Protein AF-A0A924QZS2-F1 (afdb_monomer_lite)

pLDDT: mean 79.17, std 19.02, range [40.12, 98.12]

Structure (mmCIF, N/CA/C/O backbone):
data_AF-A0A924QZS2-F1
#
_entry.id   AF-A0A924QZS2-F1
#
loop_
_atom_site.group_PDB
_atom_site.id
_atom_site.type_symbol
_atom_site.label_atom_id
_atom_site.label_alt_id
_atom_site.label_comp_id
_atom_site.label_asym_id
_atom_site.label_entity_id
_atom_site.label_seq_id
_atom_site.pdbx_PDB_ins_code
_atom_site.Cartn_x
_atom_site.Cartn_y
_atom_site.Cartn_z
_atom_site.occupancy
_atom_site.B_iso_or_equiv
_atom_site.auth_seq_id
_atom_site.auth_comp_id
_atom_site.auth_asym_id
_atom_site.auth_atom_id
_atom_site.pdbx_PDB_model_num
ATOM 1 N N . MET A 1 1 ? 23.217 -10.059 -57.230 1.00 57.81 1 MET A N 1
ATOM 2 C CA . MET A 1 1 ? 23.017 -8.625 -56.926 1.00 57.81 1 MET A CA 1
ATOM 3 C C . MET A 1 1 ? 23.509 -8.404 -55.504 1.00 57.81 1 MET A C 1
ATOM 5 O O . MET A 1 1 ? 22.883 -8.920 -54.591 1.00 57.81 1 MET A O 1
ATOM 9 N N . ASN A 1 2 ? 24.665 -7.762 -55.314 1.00 57.91 2 ASN A N 1
ATOM 10 C CA . ASN A 1 2 ? 25.210 -7.516 -53.975 1.00 57.91 2 ASN A CA 1
ATOM 11 C C . ASN A 1 2 ? 24.559 -6.255 -53.402 1.00 57.91 2 ASN A C 1
ATOM 13 O O . ASN A 1 2 ? 24.741 -5.171 -53.955 1.00 57.91 2 ASN A O 1
ATOM 17 N N . ALA A 1 3 ? 23.778 -6.403 -52.331 1.00 67.94 3 ALA A N 1
ATOM 18 C CA . ALA A 1 3 ? 23.232 -5.270 -51.598 1.00 67.94 3 ALA A CA 1
ATOM 19 C C . ALA A 1 3 ? 24.389 -4.468 -50.989 1.00 67.94 3 ALA A C 1
ATOM 21 O O . ALA A 1 3 ? 25.272 -5.028 -50.336 1.00 67.94 3 ALA A O 1
ATOM 22 N N . LYS A 1 4 ? 24.409 -3.160 -51.249 1.00 75.69 4 LYS A N 1
ATOM 23 C CA . LYS A 1 4 ? 25.398 -2.250 -50.672 1.00 75.69 4 LYS A CA 1
ATOM 24 C C . LYS A 1 4 ? 25.166 -2.211 -49.151 1.00 75.69 4 LYS A C 1
ATOM 26 O O . LYS A 1 4 ? 24.017 -2.018 -48.752 1.00 75.69 4 LYS A O 1
ATOM 31 N N . PRO A 1 5 ? 26.191 -2.437 -48.311 1.00 73.31 5 PRO A N 1
ATOM 32 C CA . PRO A 1 5 ? 26.014 -2.412 -46.864 1.00 73.31 5 PRO A CA 1
ATOM 33 C C . PRO A 1 5 ? 25.575 -1.012 -46.425 1.00 73.31 5 PRO A C 1
ATOM 35 O O . PRO A 1 5 ? 26.114 -0.018 -46.915 1.00 73.31 5 PRO A O 1
ATOM 38 N N . ALA A 1 6 ? 24.580 -0.955 -45.535 1.00 83.19 6 ALA A N 1
ATOM 39 C CA . ALA A 1 6 ? 24.092 0.291 -44.957 1.00 83.19 6 ALA A CA 1
ATOM 40 C C . ALA A 1 6 ? 25.253 1.046 -44.306 1.00 83.19 6 ALA A C 1
ATOM 42 O O . ALA A 1 6 ? 26.078 0.451 -43.604 1.00 83.19 6 ALA A O 1
ATOM 43 N N . THR A 1 7 ? 25.344 2.344 -44.581 1.00 92.94 7 THR A N 1
ATOM 44 C CA . THR A 1 7 ? 26.398 3.172 -44.000 1.00 92.94 7 THR A CA 1
ATOM 45 C C . THR A 1 7 ? 26.054 3.518 -42.553 1.00 92.94 7 THR A C 1
ATOM 47 O O . THR A 1 7 ? 24.899 3.443 -42.131 1.00 92.94 7 THR A O 1
ATOM 50 N N . LEU A 1 8 ? 27.063 3.899 -41.769 1.00 91.81 8 LEU A N 1
ATOM 51 C CA . LEU A 1 8 ? 26.854 4.350 -40.392 1.00 91.81 8 LEU A CA 1
ATOM 52 C C . LEU A 1 8 ? 25.892 5.551 -40.334 1.00 91.81 8 LEU A C 1
ATOM 54 O O . LEU A 1 8 ? 25.063 5.627 -39.431 1.00 91.81 8 LEU A O 1
ATOM 58 N N . ASP A 1 9 ? 25.959 6.442 -41.325 1.00 93.38 9 ASP A N 1
ATOM 59 C CA . ASP A 1 9 ? 25.083 7.610 -41.427 1.00 93.38 9 ASP A CA 1
ATOM 60 C C . ASP A 1 9 ? 23.619 7.216 -41.667 1.00 93.38 9 ASP A C 1
ATOM 62 O O . ASP A 1 9 ? 22.717 7.814 -41.077 1.00 93.38 9 ASP A O 1
ATOM 66 N N . ASP A 1 10 ? 23.367 6.165 -42.455 1.00 93.38 10 ASP A N 1
ATOM 67 C CA . ASP A 1 10 ? 22.014 5.633 -42.666 1.00 93.38 10 ASP A CA 1
ATOM 68 C C . ASP A 1 10 ? 21.424 5.087 -41.357 1.00 93.38 10 ASP A C 1
ATOM 70 O O . ASP A 1 10 ? 20.262 5.345 -41.037 1.00 93.38 10 ASP A O 1
ATOM 74 N N . ALA A 1 11 ? 22.238 4.385 -40.560 1.00 93.50 11 ALA A N 1
ATOM 75 C CA . ALA A 1 11 ? 21.825 3.868 -39.257 1.00 93.50 11 ALA A CA 1
ATOM 76 C C . ALA A 1 11 ? 21.550 4.996 -38.247 1.00 93.50 11 ALA A C 1
ATOM 78 O O . ALA A 1 11 ? 20.564 4.943 -37.511 1.00 93.50 11 ALA A O 1
ATOM 79 N N . ILE A 1 12 ? 22.380 6.044 -38.235 1.00 94.12 12 ILE A N 1
ATOM 80 C CA . ILE A 1 12 ? 22.182 7.220 -37.375 1.00 94.12 12 ILE A CA 1
ATOM 81 C C . ILE A 1 12 ? 20.891 7.954 -37.750 1.00 94.12 12 ILE A C 1
ATOM 83 O O . ILE A 1 12 ? 20.122 8.340 -36.868 1.00 94.12 12 ILE A O 1
ATOM 87 N N . ASN A 1 13 ? 20.627 8.132 -39.045 1.00 94.81 13 ASN A N 1
ATOM 88 C CA . ASN A 1 13 ? 19.412 8.794 -39.512 1.00 94.81 13 ASN A CA 1
ATOM 89 C C . ASN A 1 13 ? 18.154 7.968 -39.208 1.00 94.81 13 ASN A C 1
ATOM 91 O O . ASN A 1 13 ? 17.144 8.541 -38.799 1.00 94.81 13 ASN A O 1
ATOM 95 N N . ALA A 1 14 ? 18.222 6.639 -39.327 1.00 93.94 14 ALA A N 1
ATOM 96 C CA . ALA A 1 14 ? 17.124 5.752 -38.945 1.00 93.94 14 ALA A CA 1
ATOM 97 C C . ALA A 1 14 ? 16.804 5.846 -37.443 1.00 93.94 14 ALA A C 1
ATOM 99 O O . ALA A 1 14 ? 15.642 6.004 -37.074 1.00 93.94 14 ALA A O 1
ATOM 100 N N . LEU A 1 15 ? 17.829 5.838 -36.582 1.00 96.19 15 LEU A N 1
ATOM 101 C CA . LEU A 1 15 ? 17.648 5.981 -35.133 1.00 96.19 15 LEU A CA 1
ATOM 102 C C . LEU A 1 15 ? 17.052 7.340 -34.749 1.00 96.19 15 LEU A C 1
ATOM 104 O O . LEU A 1 15 ? 16.205 7.408 -33.863 1.00 96.19 15 LEU A O 1
ATOM 108 N N . ARG A 1 16 ? 17.457 8.426 -35.418 1.00 96.69 16 ARG A N 1
ATOM 109 C CA . ARG A 1 16 ? 16.864 9.757 -35.197 1.00 96.69 16 ARG A CA 1
ATOM 110 C C . ARG A 1 16 ? 15.379 9.780 -35.547 1.00 96.69 16 ARG A C 1
ATOM 112 O O . ARG A 1 16 ? 14.582 10.242 -34.741 1.00 96.69 16 ARG A O 1
ATOM 119 N N . ALA A 1 17 ? 15.007 9.215 -36.694 1.00 95.00 17 ALA A N 1
ATOM 120 C CA . ALA A 1 17 ? 13.606 9.125 -37.099 1.00 95.00 17 ALA A CA 1
ATOM 121 C C . ALA A 1 17 ? 12.765 8.283 -36.119 1.00 95.00 17 ALA A C 1
ATOM 123 O O . ALA A 1 17 ? 11.607 8.607 -35.852 1.00 95.00 17 ALA A O 1
ATOM 124 N N . GLU A 1 18 ? 13.342 7.218 -35.557 1.00 96.56 18 GLU A N 1
ATOM 125 C CA . GLU A 1 18 ? 12.679 6.398 -34.541 1.00 96.56 18 GLU A CA 1
ATOM 126 C C . GLU A 1 18 ? 12.478 7.165 -33.225 1.00 96.56 18 GLU A C 1
ATOM 128 O O . GLU A 1 18 ? 11.389 7.119 -32.650 1.00 96.56 18 GLU A O 1
ATOM 133 N N . ILE A 1 19 ? 13.480 7.933 -32.783 1.00 96.50 19 ILE A N 1
ATOM 134 C CA . ILE A 1 19 ? 13.369 8.810 -31.607 1.00 96.50 19 ILE A CA 1
ATOM 135 C C . ILE A 1 19 ? 12.253 9.840 -31.808 1.00 96.50 19 ILE A C 1
ATOM 137 O O . ILE A 1 19 ? 11.372 9.942 -30.953 1.00 96.50 19 ILE A O 1
ATOM 141 N N . ASP A 1 20 ? 12.227 10.531 -32.949 1.00 96.94 20 ASP A N 1
ATOM 142 C CA . ASP A 1 20 ? 11.196 11.531 -33.253 1.00 96.94 20 ASP A CA 1
ATOM 143 C C . ASP A 1 20 ? 9.787 10.906 -33.238 1.00 96.94 20 ASP A C 1
ATOM 145 O O . ASP A 1 20 ? 8.837 11.465 -32.679 1.00 96.94 20 ASP A O 1
ATOM 149 N N . SER A 1 21 ? 9.640 9.698 -33.794 1.00 95.81 21 SER A N 1
ATOM 150 C CA . SER A 1 21 ? 8.376 8.952 -33.768 1.00 95.81 21 SER A CA 1
ATOM 151 C C . SER A 1 21 ? 7.931 8.608 -32.339 1.00 95.81 21 SER A C 1
ATOM 153 O O . SER A 1 21 ? 6.756 8.772 -31.986 1.00 95.81 21 SER A O 1
ATOM 155 N N . LEU A 1 22 ? 8.866 8.179 -31.487 1.00 95.25 22 LEU A N 1
ATOM 156 C CA . LEU A 1 22 ? 8.597 7.861 -30.085 1.00 95.25 22 LEU A CA 1
ATOM 157 C C . LEU A 1 22 ? 8.216 9.103 -29.272 1.00 95.25 22 LEU A C 1
ATOM 159 O O . LEU A 1 22 ? 7.321 9.021 -28.425 1.00 95.25 22 LEU A O 1
ATOM 163 N N . GLU A 1 2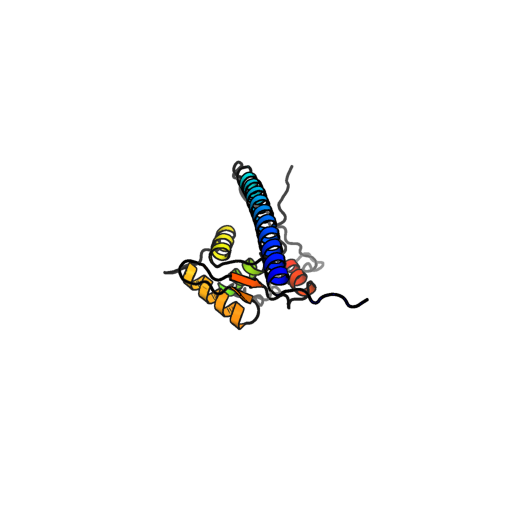3 ? 8.834 10.255 -29.534 1.00 95.56 23 GLU A N 1
ATOM 164 C CA . GLU A 1 23 ? 8.491 11.519 -28.875 1.00 95.56 23 GLU A CA 1
ATOM 165 C C . GLU A 1 23 ? 7.066 11.973 -29.214 1.00 95.56 23 GLU A C 1
ATOM 167 O O . GLU A 1 23 ? 6.299 12.346 -28.316 1.00 95.56 23 GLU A O 1
ATOM 172 N N . ILE A 1 24 ? 6.665 11.852 -30.484 1.00 94.44 24 ILE A N 1
ATOM 173 C CA . ILE A 1 24 ? 5.291 12.126 -30.928 1.00 94.44 24 ILE A CA 1
ATOM 174 C C . ILE A 1 24 ? 4.302 11.192 -30.214 1.00 94.44 24 ILE A C 1
ATOM 176 O O . ILE A 1 24 ? 3.295 11.650 -29.661 1.00 94.44 24 ILE A O 1
ATOM 180 N N . ALA A 1 25 ? 4.597 9.890 -30.159 1.00 92.94 25 ALA A N 1
ATOM 181 C CA . ALA A 1 25 ? 3.743 8.908 -29.493 1.00 92.94 25 ALA A CA 1
ATOM 182 C C . ALA A 1 25 ? 3.621 9.164 -27.979 1.00 92.94 25 ALA A C 1
ATOM 184 O O . ALA A 1 25 ? 2.535 9.033 -27.400 1.00 92.94 25 ALA A O 1
ATOM 185 N N . LEU A 1 26 ? 4.715 9.558 -27.322 1.00 92.75 26 LEU A N 1
ATOM 186 C CA . LEU A 1 26 ? 4.723 9.896 -25.900 1.00 92.75 26 LEU A CA 1
ATOM 187 C C . LEU A 1 26 ? 3.891 11.152 -25.615 1.00 92.75 26 LEU A C 1
ATOM 189 O O . LEU A 1 26 ? 3.128 11.173 -24.645 1.00 92.75 26 LEU A O 1
ATOM 193 N N . SER A 1 27 ? 4.002 12.177 -26.463 1.00 94.12 27 SER A N 1
ATOM 194 C CA . SER A 1 27 ? 3.199 13.400 -26.372 1.00 94.12 27 SER A CA 1
ATOM 195 C C . SER A 1 27 ? 1.698 13.100 -26.482 1.00 94.12 27 SER A C 1
ATOM 197 O O . SER A 1 27 ? 0.914 13.525 -25.628 1.00 94.12 27 SER A O 1
ATOM 199 N N . ALA A 1 28 ? 1.297 12.263 -27.446 1.00 90.25 28 ALA A N 1
ATOM 200 C CA . ALA A 1 28 ? -0.094 11.830 -27.602 1.00 90.25 28 ALA A CA 1
ATOM 201 C C . ALA A 1 28 ? -0.624 11.096 -26.355 1.00 90.25 28 ALA A C 1
ATOM 203 O O . ALA A 1 28 ? -1.728 11.380 -25.880 1.00 90.25 28 ALA A O 1
ATOM 204 N N . LYS A 1 29 ? 0.182 10.201 -25.764 1.00 93.38 29 LYS A N 1
ATOM 205 C CA . LYS A 1 29 ? -0.185 9.508 -24.516 1.00 93.38 29 LYS A CA 1
ATOM 206 C C . LYS A 1 29 ? -0.340 10.467 -23.333 1.00 93.38 29 LYS A C 1
ATOM 208 O O . LYS A 1 29 ? -1.258 10.291 -22.534 1.00 93.38 29 LYS A O 1
ATOM 213 N N . ARG A 1 30 ? 0.518 11.488 -23.219 1.00 91.94 30 ARG A N 1
ATOM 214 C CA . ARG A 1 30 ? 0.416 12.510 -22.160 1.00 91.94 30 ARG A CA 1
ATOM 215 C C . ARG A 1 30 ? -0.863 13.334 -22.281 1.00 91.94 30 ARG A C 1
ATOM 217 O O . ARG A 1 30 ? -1.527 13.547 -21.270 1.00 91.94 30 ARG A O 1
ATOM 224 N N . MET A 1 31 ? -1.234 13.738 -23.496 1.00 89.00 31 MET A N 1
ATOM 225 C CA . MET A 1 31 ? -2.497 14.449 -23.726 1.00 89.00 31 MET A CA 1
ATOM 226 C C . MET A 1 31 ? -3.703 13.597 -23.314 1.00 89.00 31 MET A C 1
ATOM 228 O O . MET A 1 31 ? -4.552 14.071 -22.566 1.00 89.00 31 MET A O 1
ATOM 232 N N . SER A 1 32 ? -3.737 12.321 -23.717 1.00 90.81 32 SER A N 1
ATOM 233 C CA . SER A 1 32 ? -4.817 11.397 -23.342 1.00 90.81 32 SER A CA 1
ATOM 234 C C . SER A 1 32 ? -4.946 11.224 -21.821 1.00 90.81 32 SER A C 1
ATOM 236 O O . SER A 1 32 ? -6.057 11.227 -21.290 1.00 90.81 32 SER A O 1
ATOM 238 N N . TYR A 1 33 ? -3.822 11.139 -21.102 1.00 87.75 33 TYR A N 1
ATOM 239 C CA . TYR A 1 33 ? -3.825 11.039 -19.643 1.00 87.75 33 TYR A CA 1
ATOM 240 C C . TYR A 1 33 ? -4.422 12.279 -18.961 1.00 87.75 33 TYR A C 1
ATOM 242 O O . TYR A 1 33 ? -5.244 12.138 -18.055 1.00 87.75 33 TYR A O 1
ATOM 250 N N . GLU A 1 34 ? -4.058 13.491 -19.395 1.00 86.12 34 GLU A N 1
ATOM 251 C CA . GLU A 1 34 ? -4.629 14.717 -18.818 1.00 86.12 34 GLU A CA 1
ATOM 252 C C . GLU A 1 34 ? -6.131 14.854 -19.125 1.00 86.12 34 GLU A C 1
ATOM 254 O O . GLU A 1 34 ? -6.890 15.275 -18.251 1.00 86.12 34 GLU A O 1
ATOM 259 N N . THR A 1 35 ? -6.601 14.402 -20.296 1.00 84.38 35 THR A N 1
ATOM 260 C CA . THR A 1 35 ? -8.043 14.330 -20.596 1.00 84.38 35 THR A CA 1
ATOM 261 C C . THR A 1 35 ? -8.776 13.397 -19.628 1.00 84.38 35 THR A C 1
ATOM 263 O O . THR A 1 35 ? -9.782 13.788 -19.036 1.00 84.38 35 THR A O 1
ATOM 266 N N . LEU A 1 36 ? -8.260 12.182 -19.410 1.00 83.12 36 LEU A N 1
ATOM 267 C CA . LEU A 1 36 ? -8.866 11.212 -18.488 1.00 83.12 36 LEU A CA 1
ATOM 268 C C . LEU A 1 36 ? -8.869 11.713 -17.039 1.00 83.12 36 LEU A C 1
ATOM 270 O O . LEU A 1 36 ? -9.851 11.544 -16.317 1.00 83.12 36 LEU A O 1
ATOM 274 N N . LYS A 1 37 ? -7.792 12.376 -16.620 1.00 85.19 37 LYS A N 1
ATOM 275 C CA . LYS A 1 37 ? -7.667 12.984 -15.293 1.00 85.19 37 LYS A CA 1
ATOM 276 C C . LYS A 1 37 ? -8.665 14.127 -15.080 1.00 85.19 37 LYS A C 1
ATOM 278 O O . LYS A 1 37 ? -9.222 14.238 -13.989 1.00 85.19 37 LYS A O 1
ATOM 283 N N . GLY A 1 38 ? -8.935 14.933 -16.109 1.00 76.06 38 GLY A N 1
ATOM 284 C CA . GLY A 1 38 ? -9.980 15.960 -16.081 1.00 76.06 38 GLY A CA 1
ATOM 285 C C . GLY A 1 38 ? -11.383 15.371 -15.897 1.00 76.06 38 GLY A C 1
ATOM 286 O O . GLY A 1 38 ? -12.137 15.843 -15.048 1.00 76.06 38 GLY A O 1
ATOM 287 N N . ILE A 1 39 ? -11.700 14.292 -16.622 1.00 76.00 39 ILE A N 1
ATOM 288 C CA . ILE A 1 39 ? -12.987 13.584 -16.507 1.00 76.00 39 ILE A CA 1
ATOM 289 C C . ILE A 1 39 ? -13.154 12.981 -15.103 1.00 76.00 39 ILE A C 1
ATOM 291 O O . ILE A 1 39 ? -14.186 13.175 -14.460 1.00 76.00 39 ILE A O 1
ATOM 295 N N . ALA A 1 40 ? -12.122 12.313 -14.580 1.00 68.38 40 ALA A N 1
ATOM 296 C CA . ALA A 1 40 ? -12.155 11.720 -13.242 1.00 68.38 40 ALA A CA 1
ATOM 297 C C . ALA A 1 40 ? -12.312 12.769 -12.123 1.00 68.38 40 ALA A C 1
ATOM 299 O O . ALA A 1 40 ? -12.969 12.507 -11.117 1.00 68.38 40 ALA A O 1
ATOM 300 N N . GLY A 1 41 ? -11.746 13.969 -12.300 1.00 65.00 41 GLY A N 1
ATOM 301 C CA . GLY A 1 41 ? -11.911 15.084 -11.363 1.00 65.00 41 GLY A CA 1
ATOM 302 C C . GLY A 1 41 ? -13.319 15.697 -11.353 1.00 65.00 41 GLY A C 1
ATOM 303 O O . GLY A 1 41 ? -13.730 16.245 -10.330 1.00 65.00 41 GLY A O 1
ATOM 304 N N . GLY A 1 42 ? -14.070 15.590 -12.456 1.00 54.59 42 GLY A N 1
ATOM 305 C CA . GLY A 1 42 ? -15.457 16.061 -12.555 1.00 54.59 42 GLY A CA 1
ATOM 306 C C . GLY A 1 42 ? -16.444 15.203 -11.758 1.00 54.59 42 GLY A C 1
ATOM 307 O O . GLY A 1 42 ? -17.307 15.740 -11.069 1.00 54.59 42 GLY A O 1
ATOM 308 N N . LEU A 1 43 ? -16.249 13.881 -11.754 1.00 55.19 43 LEU A N 1
ATOM 309 C CA . LEU A 1 43 ? -17.135 12.923 -11.077 1.00 55.19 43 LEU A CA 1
ATOM 310 C C . LEU A 1 43 ? -17.104 13.011 -9.538 1.00 55.19 43 LEU A C 1
ATOM 312 O O . LEU A 1 43 ? -18.023 12.539 -8.879 1.00 55.19 43 LEU A O 1
ATOM 316 N N . GLN A 1 44 ? -16.087 13.639 -8.936 1.00 53.31 44 GLN A N 1
ATOM 317 C CA . GLN A 1 44 ? -16.029 13.832 -7.478 1.00 53.31 44 GLN A CA 1
ATOM 318 C C . GLN A 1 44 ? -16.848 15.031 -6.971 1.00 53.31 44 GLN A C 1
ATOM 320 O O . GLN A 1 44 ? -17.030 15.158 -5.761 1.00 53.31 44 GLN A O 1
ATOM 325 N N . LYS A 1 45 ? -17.341 15.915 -7.852 1.00 51.53 45 LYS A N 1
ATOM 326 C CA . LYS A 1 45 ? -18.053 17.140 -7.441 1.00 51.53 45 LYS A CA 1
ATOM 327 C C . LYS A 1 45 ? -19.577 17.011 -7.360 1.00 51.53 45 LYS A C 1
ATOM 329 O O . LYS A 1 45 ? -20.200 17.905 -6.801 1.00 51.53 45 LYS A O 1
ATOM 334 N N . GLU A 1 46 ? -20.167 15.915 -7.831 1.00 48.19 46 GLU A N 1
ATOM 335 C CA . GLU A 1 46 ? -21.626 15.702 -7.773 1.00 48.19 46 GLU A CA 1
ATOM 336 C C . GLU A 1 46 ? -22.093 14.852 -6.575 1.00 48.19 46 GLU A C 1
ATOM 338 O O . GLU A 1 46 ? -23.289 14.697 -6.364 1.00 48.19 46 GLU A O 1
ATOM 343 N N . ALA A 1 47 ? -21.180 14.349 -5.735 1.00 50.00 47 ALA A N 1
ATOM 344 C CA . ALA A 1 47 ? -21.515 13.431 -4.636 1.00 50.00 47 ALA A CA 1
ATOM 345 C C . ALA A 1 47 ? -21.624 14.086 -3.239 1.00 50.00 47 ALA A C 1
ATOM 347 O O . ALA A 1 47 ? -21.573 13.386 -2.230 1.00 50.00 47 ALA A O 1
ATOM 348 N N . VAL A 1 48 ? -21.754 15.417 -3.137 1.00 48.75 48 VAL A N 1
ATOM 349 C CA . VAL A 1 48 ? -21.844 16.122 -1.839 1.00 48.75 48 VAL A CA 1
ATOM 350 C C . VAL A 1 48 ? -23.088 17.008 -1.777 1.00 48.75 48 VAL A C 1
ATOM 352 O O . VAL A 1 48 ? -22.991 18.230 -1.816 1.00 48.75 48 VAL A O 1
ATOM 355 N N . GLN A 1 49 ? -24.267 16.395 -1.673 1.00 51.44 49 GLN A N 1
ATOM 356 C CA . GLN A 1 49 ? -25.428 16.990 -0.999 1.00 51.44 49 GLN A CA 1
ATOM 357 C C . GLN A 1 49 ? -26.519 15.934 -0.795 1.00 51.44 49 GLN A C 1
ATOM 359 O O . GLN A 1 49 ? -27.099 15.476 -1.776 1.00 51.44 49 GLN A O 1
ATOM 364 N N . LYS A 1 50 ? -26.764 15.602 0.483 1.00 45.06 50 LYS A N 1
ATOM 365 C CA . LYS A 1 50 ? -27.875 14.846 1.112 1.00 45.06 50 LYS A CA 1
ATOM 366 C C . LYS A 1 50 ? -27.309 13.768 2.029 1.00 45.06 50 LYS A C 1
ATOM 368 O O . LYS A 1 50 ? -26.349 13.109 1.665 1.00 45.06 50 LYS A O 1
ATOM 373 N N . ASP A 1 51 ? -27.870 13.463 3.183 1.00 40.69 51 ASP A N 1
ATOM 374 C CA . ASP A 1 51 ? -28.677 14.190 4.162 1.00 40.69 51 ASP A CA 1
ATOM 375 C C . ASP A 1 51 ? -28.591 13.311 5.422 1.00 40.69 51 ASP A C 1
ATOM 377 O O . ASP A 1 51 ? -28.319 12.111 5.324 1.00 40.69 51 ASP A O 1
ATOM 381 N N . GLY A 1 52 ? -28.756 13.887 6.607 1.00 50.34 52 GLY A N 1
ATOM 382 C CA . GLY A 1 52 ? -28.656 13.134 7.858 1.00 50.34 52 GLY A CA 1
ATOM 383 C C . GLY A 1 52 ? -29.837 12.183 8.074 1.00 50.34 52 GLY A C 1
ATOM 384 O O . GLY A 1 52 ? -30.976 12.567 7.839 1.00 50.34 52 GLY A O 1
ATOM 385 N N . SER A 1 53 ? -29.600 10.982 8.613 1.00 40.53 53 SER A N 1
ATOM 386 C CA . SER A 1 53 ? -30.629 10.238 9.356 1.00 40.53 53 SER A CA 1
ATOM 387 C C . SER A 1 53 ? -30.034 9.107 10.203 1.00 40.53 53 SER A C 1
ATOM 389 O O . SER A 1 53 ? -28.933 8.624 9.957 1.00 40.53 53 SER A O 1
ATOM 391 N N . LYS A 1 54 ? -30.769 8.761 11.258 1.00 43.62 54 LYS A N 1
ATOM 392 C CA . LYS A 1 54 ? -30.420 7.931 12.415 1.00 43.62 54 LYS A CA 1
ATOM 393 C C . LYS A 1 54 ? -30.593 6.425 12.139 1.00 43.62 54 LYS A C 1
ATOM 395 O O . LYS A 1 54 ? -31.518 6.038 11.438 1.00 43.62 54 LYS A O 1
ATOM 400 N N . ASN A 1 55 ? -29.768 5.607 12.804 1.00 48.97 55 ASN A N 1
ATOM 401 C CA . ASN A 1 55 ? -29.954 4.159 13.051 1.00 48.97 55 ASN A CA 1
ATOM 402 C C . ASN A 1 55 ? -31.365 3.863 13.615 1.00 48.97 55 ASN A C 1
ATOM 404 O O . ASN A 1 55 ? -31.849 4.698 14.391 1.00 48.97 55 ASN A O 1
ATOM 408 N N . PRO A 1 56 ? -32.015 2.711 13.317 1.00 54.84 56 PRO A N 1
ATOM 409 C CA . PRO A 1 56 ? -31.620 1.407 13.899 1.00 54.84 56 PRO A CA 1
ATOM 410 C C . PRO A 1 56 ? -31.927 0.156 13.032 1.00 54.84 56 PRO A C 1
ATOM 412 O O . PRO A 1 56 ? -32.721 0.222 12.103 1.00 54.84 56 PRO A O 1
ATOM 415 N N . GLY A 1 57 ? -31.384 -1.016 13.398 1.00 40.12 57 GLY A N 1
ATOM 416 C CA . GLY A 1 57 ? -32.007 -2.303 13.031 1.00 40.12 57 GLY A CA 1
ATOM 417 C C . GLY A 1 57 ? -31.060 -3.415 12.588 1.00 40.12 57 GLY A C 1
ATOM 418 O O . GLY A 1 57 ? -30.937 -3.703 11.405 1.00 40.12 57 GLY A O 1
ATOM 419 N N . GLU A 1 58 ? -30.433 -4.070 13.559 1.00 44.94 58 GLU A N 1
ATOM 420 C CA . GLU A 1 58 ? -29.699 -5.329 13.421 1.00 44.94 58 GLU A CA 1
ATOM 421 C C . GLU A 1 58 ? -30.705 -6.497 13.349 1.00 44.94 58 GLU A C 1
ATOM 423 O O . GLU A 1 58 ? -31.469 -6.707 14.289 1.00 44.94 58 GLU A O 1
ATOM 428 N N . ILE A 1 59 ? -30.750 -7.239 12.232 1.00 50.03 59 ILE A N 1
ATOM 429 C CA . ILE A 1 59 ? -31.545 -8.475 12.110 1.00 50.03 59 ILE A CA 1
ATOM 430 C C . ILE A 1 59 ? -30.581 -9.659 12.133 1.00 50.03 59 ILE A C 1
ATOM 432 O O . ILE A 1 59 ? -29.931 -9.990 11.140 1.00 50.03 59 ILE A O 1
ATOM 436 N N . ILE A 1 60 ? -30.498 -10.281 13.305 1.00 51.22 60 ILE A N 1
ATOM 437 C CA . ILE A 1 60 ? -29.777 -11.522 13.570 1.00 51.22 60 ILE A CA 1
ATOM 438 C C . ILE A 1 60 ? -30.539 -12.660 12.876 1.00 51.22 60 ILE A C 1
ATOM 440 O O . ILE A 1 60 ? -31.705 -12.906 13.176 1.00 51.22 60 ILE A O 1
ATOM 444 N N . LYS A 1 61 ? -29.892 -13.361 11.939 1.00 49.16 61 LYS A N 1
ATOM 445 C CA . LYS A 1 61 ? -30.386 -14.650 11.435 1.00 49.16 61 LYS A CA 1
ATOM 446 C C . LYS A 1 61 ? -29.940 -15.744 12.400 1.00 49.16 61 LYS A C 1
ATOM 448 O O . LYS A 1 61 ? -28.811 -16.218 12.314 1.00 49.16 61 LYS A O 1
ATOM 453 N N . THR A 1 62 ? -30.817 -16.112 13.325 1.00 46.41 62 THR A N 1
ATOM 454 C CA . THR A 1 62 ? -30.682 -17.302 14.169 1.00 46.41 62 THR A CA 1
ATOM 455 C C . THR A 1 62 ? -31.358 -18.480 13.478 1.00 46.41 62 THR A C 1
ATOM 457 O O . THR A 1 62 ? -32.507 -18.798 13.776 1.00 46.41 62 THR A O 1
ATOM 460 N N . ASP A 1 63 ? -30.662 -19.126 12.547 1.00 48.06 63 ASP A N 1
ATOM 461 C CA . ASP A 1 63 ? -30.989 -20.518 12.253 1.00 48.06 63 ASP A CA 1
ATOM 462 C C . ASP A 1 63 ? -30.283 -21.376 13.313 1.00 48.06 63 ASP A C 1
ATOM 464 O O . ASP A 1 63 ? -29.062 -21.316 13.462 1.00 48.06 63 ASP A O 1
ATOM 468 N N . SER A 1 64 ? -31.076 -22.165 14.047 1.00 52.97 64 SER A N 1
ATOM 469 C CA . SER A 1 64 ? -30.692 -23.278 14.941 1.00 52.97 64 SER A CA 1
ATOM 470 C C . SER A 1 64 ? -30.101 -22.987 16.339 1.00 52.97 64 SER A C 1
ATOM 472 O O . SER A 1 64 ? -29.040 -23.503 16.664 1.00 52.97 64 SER A O 1
ATOM 474 N N . VAL A 1 65 ? -30.825 -22.256 17.207 1.00 53.22 65 VAL A N 1
ATOM 475 C CA . VAL A 1 65 ? -30.619 -22.294 18.688 1.00 53.22 65 VAL A CA 1
ATOM 476 C C . VAL A 1 65 ? -31.956 -22.214 19.455 1.00 53.22 65 VAL A C 1
ATOM 478 O O . VAL A 1 65 ? -32.066 -21.556 20.486 1.00 53.22 65 VAL A O 1
ATOM 481 N N . ILE A 1 66 ? -33.029 -22.786 18.906 1.00 52.34 66 ILE A N 1
ATOM 482 C CA . ILE A 1 66 ? -34.334 -22.820 19.581 1.00 52.34 66 ILE A CA 1
ATOM 483 C C . ILE A 1 66 ? -34.735 -24.284 19.699 1.00 52.34 66 ILE A C 1
ATOM 485 O O . ILE A 1 66 ? -35.053 -24.913 18.690 1.00 52.34 66 ILE A O 1
ATOM 489 N N . ASP A 1 67 ? -34.686 -24.807 20.920 1.00 59.47 67 ASP A N 1
ATOM 490 C CA . ASP A 1 67 ? -35.288 -26.095 21.250 1.00 59.47 67 ASP A CA 1
ATOM 491 C C . ASP A 1 67 ? -36.820 -25.994 21.172 1.00 59.47 67 ASP A C 1
ATOM 493 O O . ASP A 1 67 ? -37.394 -24.907 21.277 1.00 59.47 67 ASP A O 1
ATOM 497 N N . ASP A 1 68 ? -37.493 -27.133 20.991 1.00 60.16 68 ASP A N 1
ATOM 498 C CA . ASP A 1 68 ? -38.941 -27.261 20.719 1.00 60.16 68 ASP A CA 1
ATOM 499 C C . ASP A 1 68 ? -39.852 -26.612 21.794 1.00 60.16 68 ASP A C 1
ATOM 501 O O . ASP A 1 68 ? -41.036 -26.370 21.564 1.00 60.16 68 ASP A O 1
ATOM 505 N N . ASP A 1 69 ? -39.291 -26.258 22.956 1.00 67.50 69 ASP A N 1
ATOM 506 C CA . ASP A 1 69 ? -39.972 -25.568 24.059 1.00 67.50 69 ASP A CA 1
ATOM 507 C C . ASP A 1 69 ? -39.890 -24.027 23.977 1.00 67.50 69 ASP A C 1
ATOM 509 O O . ASP A 1 69 ? -40.434 -23.318 24.829 1.00 67.50 69 ASP A O 1
ATOM 513 N N . GLY A 1 70 ? -39.206 -23.472 22.970 1.00 64.44 70 GLY A N 1
ATOM 514 C CA . GLY A 1 70 ? -39.057 -22.024 22.781 1.00 64.44 70 GLY A CA 1
ATOM 515 C C . GLY A 1 70 ? -38.161 -21.334 23.818 1.00 64.44 70 GLY A C 1
ATOM 516 O O . GLY A 1 70 ? -38.163 -20.104 23.909 1.00 64.44 70 GLY A O 1
ATOM 517 N N . ILE A 1 71 ? -37.405 -22.101 24.607 1.00 70.62 71 ILE A N 1
ATOM 518 C CA . ILE A 1 71 ? -36.474 -21.587 25.615 1.00 70.62 71 ILE A CA 1
ATOM 519 C C . ILE A 1 71 ? -35.084 -21.490 24.981 1.00 70.62 71 ILE A C 1
ATOM 521 O O . ILE A 1 71 ? -34.520 -22.484 24.543 1.00 70.62 71 ILE A O 1
ATOM 525 N N . ILE A 1 72 ? -34.533 -20.277 24.934 1.00 65.00 72 ILE A N 1
ATOM 526 C CA . ILE A 1 72 ? -33.146 -20.036 24.523 1.00 65.00 72 ILE A CA 1
ATOM 527 C C . ILE A 1 72 ? -32.257 -20.361 25.729 1.00 65.00 72 ILE A C 1
ATOM 529 O O . ILE A 1 72 ? -32.310 -19.638 26.730 1.00 65.00 72 ILE A O 1
ATOM 5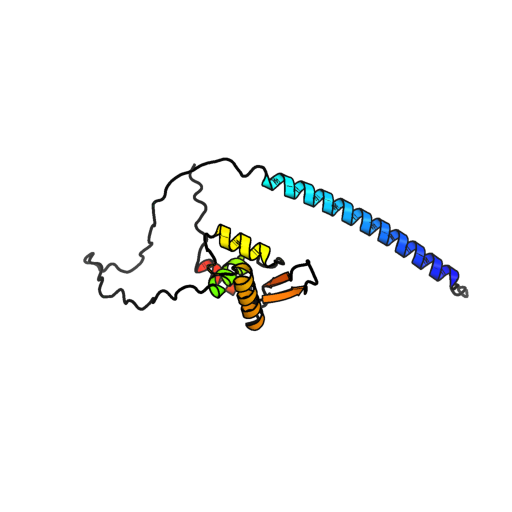33 N N . ASP A 1 73 ? -31.455 -21.426 25.660 1.00 66.75 73 ASP A N 1
ATOM 534 C CA . ASP A 1 73 ? -30.504 -21.750 26.728 1.00 66.75 73 ASP A CA 1
ATOM 535 C C . ASP A 1 73 ? -29.295 -20.800 26.676 1.00 66.75 73 ASP A C 1
ATOM 537 O O . ASP A 1 73 ? -28.335 -20.969 25.925 1.00 66.75 73 ASP A O 1
ATOM 541 N N . LEU A 1 74 ? -29.359 -19.736 27.480 1.00 64.94 74 LEU A N 1
ATOM 542 C CA . LEU A 1 74 ? -28.315 -18.713 27.591 1.00 64.94 74 LEU A CA 1
ATOM 543 C C . LEU A 1 74 ? -27.018 -19.236 28.236 1.00 64.94 74 LEU A C 1
ATOM 545 O O . LEU A 1 74 ? -26.021 -18.517 28.222 1.00 64.94 74 LEU A O 1
ATOM 549 N N . ASN A 1 75 ? -27.012 -20.451 28.799 1.00 68.00 75 ASN A N 1
ATOM 550 C CA . ASN A 1 75 ? -25.809 -21.052 29.383 1.00 68.00 75 ASN A CA 1
ATOM 551 C C . ASN A 1 75 ? -24.931 -21.772 28.348 1.00 68.00 75 ASN A C 1
ATOM 553 O O . ASN A 1 75 ? -23.780 -22.083 28.652 1.00 68.00 75 ASN A O 1
ATOM 557 N N . GLU A 1 76 ? -25.452 -22.028 27.143 1.00 58.22 76 GLU A N 1
ATOM 558 C CA . GLU A 1 76 ? -24.719 -22.689 26.055 1.00 58.22 76 GLU A CA 1
ATOM 559 C C . GLU A 1 76 ? -24.088 -21.693 25.062 1.00 58.22 76 GLU A C 1
ATOM 561 O O . GLU A 1 76 ? -23.272 -22.075 24.222 1.00 58.22 76 GLU A O 1
ATOM 566 N N . LEU A 1 77 ? -24.359 -20.386 25.213 1.00 56.41 77 LEU A N 1
ATOM 567 C CA . LEU A 1 77 ? -23.510 -19.332 24.649 1.00 56.41 77 LEU A CA 1
ATOM 568 C C . LEU A 1 77 ? -22.190 -19.281 25.432 1.00 56.41 77 LEU A C 1
ATOM 570 O O . LEU A 1 77 ? -21.927 -18.375 26.217 1.00 56.41 77 LEU A O 1
ATOM 574 N N . SER A 1 78 ? -21.346 -20.285 25.226 1.00 50.72 78 SER A N 1
ATOM 575 C CA . SER A 1 78 ? -19.963 -20.283 25.685 1.00 50.72 78 SER A CA 1
ATOM 576 C C . SER A 1 78 ? -19.260 -19.002 25.217 1.00 50.72 78 SER A C 1
ATOM 578 O O . SER A 1 78 ? -19.211 -18.719 24.018 1.00 50.72 78 SER A O 1
ATOM 580 N N . ASP A 1 79 ? -18.670 -18.272 26.167 1.00 50.72 79 ASP A N 1
ATOM 581 C CA . ASP A 1 79 ? -17.863 -17.045 26.027 1.00 50.72 79 ASP A CA 1
ATOM 582 C C . ASP A 1 79 ? -16.591 -17.194 25.144 1.00 50.72 79 ASP A C 1
ATOM 584 O O . ASP A 1 79 ? -15.691 -16.349 25.155 1.00 50.72 79 ASP A O 1
ATOM 588 N N . ASP A 1 80 ? -16.485 -18.266 24.357 1.00 49.00 80 ASP A N 1
ATOM 589 C CA . ASP A 1 80 ? -15.266 -18.690 23.664 1.00 49.00 80 ASP A CA 1
ATOM 590 C C . ASP A 1 80 ? -14.983 -17.947 22.354 1.00 49.00 80 ASP A C 1
ATOM 592 O O . ASP A 1 80 ? -13.898 -18.082 21.779 1.00 49.00 80 ASP A O 1
ATOM 596 N N . ILE A 1 81 ? -15.869 -17.049 21.917 1.00 55.28 81 ILE A N 1
ATOM 597 C CA . ILE A 1 81 ? -15.472 -15.989 20.985 1.00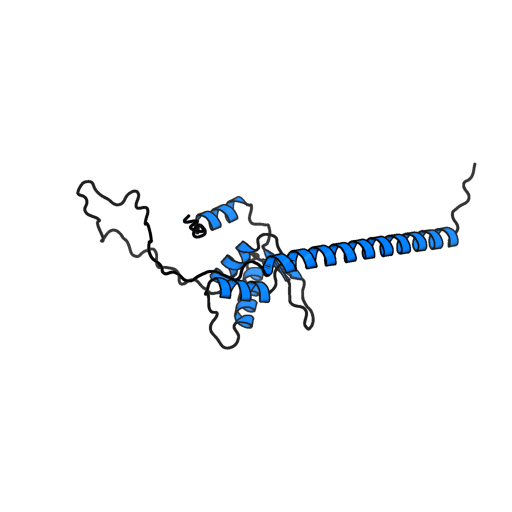 55.28 81 ILE A CA 1
ATOM 598 C C . ILE A 1 81 ? -14.964 -14.819 21.820 1.00 55.28 81 ILE A C 1
ATOM 600 O O . ILE A 1 81 ? -15.557 -13.742 21.849 1.00 55.28 81 ILE A O 1
ATOM 604 N N . ALA A 1 82 ? -13.834 -15.017 22.503 1.00 55.22 82 ALA A N 1
ATOM 605 C CA . ALA A 1 82 ? -13.054 -13.915 23.036 1.00 55.22 82 ALA A CA 1
ATOM 606 C C . ALA A 1 82 ? -12.752 -12.982 21.860 1.00 55.22 82 ALA A C 1
ATOM 608 O O . ALA A 1 82 ? -11.851 -13.256 21.065 1.00 55.22 82 ALA A O 1
ATOM 609 N N . ALA A 1 83 ? -13.558 -11.926 21.707 1.00 59.22 83 ALA A N 1
ATOM 610 C CA . ALA A 1 83 ? -13.490 -10.978 20.611 1.00 59.22 83 ALA A CA 1
ATOM 611 C C . ALA A 1 83 ? -12.062 -10.444 20.557 1.00 59.22 83 ALA A C 1
ATOM 613 O O . ALA A 1 83 ? -11.658 -9.588 21.352 1.00 59.22 83 ALA A O 1
ATOM 614 N N . LYS A 1 84 ? -11.249 -11.039 19.677 1.00 68.56 84 LYS A N 1
ATOM 615 C CA . LYS A 1 84 ? -9.826 -10.752 19.600 1.00 68.56 84 LYS A CA 1
ATOM 616 C C . LYS A 1 84 ? -9.737 -9.276 19.274 1.00 68.56 84 LYS A C 1
ATOM 618 O O . LYS A 1 84 ? -10.161 -8.868 18.195 1.00 68.56 84 LYS A O 1
ATOM 623 N N . LYS A 1 85 ? -9.262 -8.477 20.235 1.00 76.19 85 LYS A N 1
ATOM 624 C CA . LYS A 1 85 ? -9.158 -7.024 20.080 1.00 76.19 85 LYS A CA 1
ATOM 625 C C . LYS A 1 85 ? -8.444 -6.758 18.762 1.00 76.19 85 LYS A C 1
ATOM 627 O O . LYS A 1 85 ? -7.264 -7.097 18.640 1.00 76.19 85 LYS A O 1
ATOM 632 N N . ARG A 1 86 ? -9.177 -6.221 17.783 1.00 84.94 86 ARG A N 1
ATOM 633 C CA . ARG A 1 86 ? -8.635 -5.967 16.450 1.00 84.94 86 ARG A CA 1
ATOM 634 C C . ARG A 1 86 ? -7.430 -5.055 16.601 1.00 84.94 86 ARG A C 1
ATOM 636 O O . ARG A 1 86 ? -7.494 -4.008 17.251 1.00 84.94 86 ARG A O 1
ATOM 643 N N . THR A 1 87 ? -6.291 -5.502 16.090 1.00 93.69 87 THR A N 1
ATOM 644 C CA . THR A 1 87 ? -5.073 -4.704 16.154 1.00 93.69 87 THR A CA 1
ATOM 645 C C . THR A 1 87 ? -5.057 -3.722 14.990 1.00 93.69 87 THR A C 1
ATOM 647 O O . THR A 1 87 ? -5.652 -3.968 13.947 1.00 93.69 87 THR A O 1
ATOM 650 N N . LEU A 1 88 ? -4.296 -2.630 15.110 1.00 94.56 88 LEU A N 1
ATOM 651 C CA . LEU A 1 88 ? -4.091 -1.706 13.986 1.00 94.56 88 LEU A CA 1
ATOM 652 C C . LEU A 1 88 ? -3.561 -2.419 12.728 1.00 94.56 88 LEU A C 1
ATOM 654 O O . LEU A 1 88 ? -3.819 -1.974 11.617 1.00 94.56 88 LEU A O 1
ATOM 658 N N . VAL A 1 89 ? -2.795 -3.502 12.896 1.00 95.88 89 VAL A N 1
ATOM 659 C CA . VAL A 1 89 ? -2.290 -4.285 11.762 1.00 95.88 89 VAL A CA 1
ATOM 660 C C . VAL A 1 89 ? -3.444 -4.973 11.036 1.00 95.88 89 VAL A C 1
ATOM 662 O O . VAL A 1 89 ? -3.451 -4.961 9.809 1.00 95.88 89 VAL A O 1
ATOM 665 N N . ASP A 1 90 ? -4.424 -5.497 11.774 1.00 94.44 90 ASP A N 1
ATOM 666 C CA . ASP A 1 90 ? -5.617 -6.136 11.209 1.00 94.44 90 ASP A CA 1
ATOM 667 C C . ASP A 1 90 ? -6.491 -5.113 10.472 1.00 94.44 90 ASP A C 1
ATOM 669 O O . ASP A 1 90 ? -6.870 -5.350 9.328 1.00 94.44 90 ASP A O 1
ATOM 673 N N . GLU A 1 91 ? -6.708 -3.935 11.065 1.00 95.44 91 GLU A N 1
ATOM 674 C CA . GLU A 1 91 ? -7.457 -2.835 10.433 1.00 95.44 91 GLU A CA 1
ATOM 675 C C . GLU A 1 91 ? -6.780 -2.356 9.137 1.00 95.44 91 GLU A C 1
ATOM 677 O O . GLU A 1 91 ? -7.407 -2.211 8.086 1.00 95.44 91 GLU A O 1
ATOM 682 N N . VAL A 1 92 ? -5.456 -2.159 9.171 1.00 96.88 92 VAL A N 1
ATOM 683 C CA . VAL A 1 92 ? -4.680 -1.790 7.978 1.00 96.88 92 VAL A CA 1
ATOM 684 C C . VAL A 1 92 ? -4.760 -2.890 6.924 1.00 96.88 92 VAL A C 1
ATOM 686 O O . VAL A 1 92 ? -4.897 -2.580 5.742 1.00 96.88 92 VAL A O 1
ATOM 689 N N . LYS A 1 93 ? -4.684 -4.162 7.325 1.00 95.62 93 LYS A N 1
ATOM 690 C CA . LYS A 1 93 ? -4.795 -5.305 6.415 1.00 95.62 93 LYS A CA 1
ATOM 691 C C . LYS A 1 93 ? -6.156 -5.320 5.722 1.00 95.62 93 LYS A C 1
ATOM 693 O O . LYS A 1 93 ? -6.196 -5.466 4.503 1.00 95.62 93 LYS A O 1
ATOM 698 N N . GLU A 1 94 ? -7.240 -5.114 6.466 1.00 94.12 94 GLU A N 1
ATOM 699 C CA . GLU A 1 94 ? -8.602 -5.068 5.927 1.00 94.12 94 GLU A CA 1
ATOM 700 C C . GLU A 1 94 ? -8.757 -3.953 4.885 1.00 94.12 94 GLU A C 1
ATOM 702 O O . GLU A 1 94 ? -9.207 -4.198 3.765 1.00 94.12 94 GLU A O 1
ATOM 707 N N . VAL A 1 95 ? -8.310 -2.738 5.210 1.00 96.12 95 VAL A N 1
ATOM 708 C CA . VAL A 1 95 ? -8.299 -1.601 4.275 1.00 96.12 95 VAL A CA 1
ATOM 709 C C . VAL A 1 95 ? -7.509 -1.924 3.010 1.00 96.12 95 VAL A C 1
ATOM 711 O O . VAL A 1 95 ? -7.932 -1.612 1.898 1.00 96.12 95 VAL A O 1
ATOM 714 N N . VAL A 1 96 ? -6.350 -2.549 3.176 1.00 95.69 96 VAL A N 1
ATOM 715 C CA . VAL A 1 96 ? -5.427 -2.850 2.089 1.00 95.69 96 VAL A CA 1
ATOM 716 C C . VAL A 1 96 ? -5.994 -3.874 1.104 1.00 95.69 96 VAL A C 1
ATOM 718 O O . VAL A 1 96 ? -5.815 -3.709 -0.102 1.00 95.69 96 VAL A O 1
ATOM 721 N N . VAL A 1 97 ? -6.717 -4.888 1.591 1.00 94.62 97 VAL A N 1
ATOM 722 C CA . VAL A 1 97 ? -7.406 -5.878 0.741 1.00 94.62 97 VAL A CA 1
ATOM 723 C C . VAL A 1 97 ? -8.398 -5.201 -0.201 1.00 94.62 97 VAL A C 1
ATOM 725 O O . VAL A 1 97 ? -8.506 -5.588 -1.363 1.00 94.62 97 VAL A O 1
ATOM 728 N N . ARG A 1 98 ? -9.070 -4.138 0.257 1.00 93.62 98 ARG A N 1
ATOM 729 C CA . ARG A 1 98 ? -10.062 -3.402 -0.542 1.00 93.62 98 ARG A CA 1
ATOM 730 C C . ARG A 1 98 ? -9.453 -2.663 -1.737 1.00 93.62 98 ARG A C 1
ATOM 732 O O . ARG A 1 98 ? -10.165 -2.399 -2.699 1.00 93.62 98 ARG A O 1
ATOM 739 N N . PHE A 1 99 ? -8.151 -2.357 -1.723 1.00 94.50 99 PHE A N 1
ATOM 740 C CA . PHE A 1 99 ? -7.468 -1.806 -2.903 1.00 94.50 99 PHE A CA 1
ATOM 741 C C . PHE A 1 99 ? -7.241 -2.857 -4.004 1.00 94.50 99 PHE A C 1
ATOM 743 O O . PHE A 1 99 ? -6.974 -2.496 -5.154 1.00 94.50 99 PHE A O 1
ATOM 750 N N . GLY A 1 100 ? -7.352 -4.151 -3.682 1.00 91.50 100 GLY A N 1
ATOM 751 C CA . GLY A 1 100 ? -7.175 -5.249 -4.627 1.00 91.50 100 GLY A CA 1
ATOM 752 C C . GLY A 1 100 ? -5.789 -5.243 -5.278 1.00 91.50 100 GLY A C 1
ATOM 753 O O . GLY A 1 100 ? -4.761 -5.255 -4.603 1.00 91.50 100 GLY A O 1
ATOM 754 N N . SER A 1 101 ? -5.757 -5.215 -6.612 1.00 90.50 101 SER A N 1
ATOM 755 C CA . SER A 1 101 ? -4.525 -5.199 -7.415 1.00 90.50 101 SER A CA 1
ATOM 756 C C . SER A 1 101 ? -3.933 -3.799 -7.629 1.00 90.50 101 SER A C 1
ATOM 758 O O . SER A 1 101 ? -2.882 -3.656 -8.266 1.00 90.50 101 SER A O 1
ATOM 760 N N . GLN A 1 102 ? -4.576 -2.748 -7.118 1.00 95.44 102 GLN A N 1
ATOM 761 C CA . GLN A 1 102 ? -4.108 -1.377 -7.304 1.00 95.44 102 GLN A CA 1
ATOM 762 C C . GLN A 1 102 ? -2.893 -1.079 -6.420 1.00 95.44 102 GLN A C 1
ATOM 764 O O . GLN A 1 102 ? -2.727 -1.633 -5.333 1.00 95.44 102 GLN A O 1
ATOM 769 N N . GLU A 1 103 ? -2.020 -0.192 -6.899 1.00 96.94 103 GLU A N 1
ATOM 770 C CA . GLU A 1 103 ? -0.942 0.331 -6.063 1.00 96.94 103 GLU A CA 1
ATOM 771 C C . GLU A 1 103 ? -1.476 1.419 -5.137 1.00 96.94 103 GLU A C 1
ATOM 773 O O . GLU A 1 103 ? -2.249 2.288 -5.546 1.00 96.94 103 GLU A O 1
ATOM 778 N N . PHE A 1 104 ? -1.005 1.429 -3.898 1.00 98.12 104 PHE A N 1
ATOM 779 C CA . PHE A 1 104 ? -1.386 2.438 -2.924 1.00 98.12 104 PHE A CA 1
ATOM 780 C C . PHE A 1 104 ? -0.179 2.940 -2.134 1.00 98.12 104 PHE A C 1
ATOM 782 O O . PHE A 1 104 ? 0.891 2.333 -2.107 1.00 98.12 104 PHE A O 1
ATOM 789 N N . ASN A 1 105 ? -0.348 4.096 -1.497 1.00 98.06 105 ASN A N 1
ATOM 790 C CA . ASN A 1 105 ? 0.653 4.706 -0.630 1.00 98.06 105 ASN A CA 1
ATOM 791 C C . ASN A 1 105 ? 0.097 4.864 0.795 1.00 98.06 105 ASN A C 1
ATOM 793 O O . ASN A 1 105 ? -1.077 4.604 1.061 1.00 98.06 105 ASN A O 1
ATOM 797 N N . LEU A 1 106 ? 0.946 5.334 1.710 1.00 97.19 106 LEU A N 1
ATOM 798 C CA . LEU A 1 106 ? 0.577 5.582 3.108 1.00 97.19 106 LEU A CA 1
ATOM 799 C C . LEU A 1 106 ? -0.639 6.517 3.256 1.00 97.19 106 LEU A C 1
ATOM 801 O O . LEU A 1 106 ? -1.476 6.308 4.129 1.00 97.19 106 LEU A O 1
ATOM 805 N N . GLY A 1 107 ? -0.731 7.549 2.414 1.00 97.38 107 GLY A N 1
ATOM 806 C CA . GLY A 1 107 ? -1.817 8.527 2.454 1.00 97.38 107 GLY A CA 1
ATOM 807 C C . GLY A 1 107 ? -3.167 7.930 2.063 1.00 97.38 107 GLY A C 1
ATOM 808 O O . GLY A 1 107 ? -4.176 8.281 2.665 1.00 97.38 107 GLY A O 1
ATOM 809 N N . HIS A 1 108 ? -3.187 6.991 1.113 1.00 98.06 108 HIS A N 1
ATOM 810 C CA . HIS A 1 108 ? -4.411 6.281 0.733 1.00 98.06 108 HIS A CA 1
ATOM 811 C C . HIS A 1 108 ? -4.943 5.428 1.892 1.00 98.06 108 HIS A C 1
ATOM 813 O O . HIS A 1 108 ? -6.142 5.441 2.155 1.00 98.06 108 HIS A O 1
ATOM 819 N N . VAL A 1 109 ? -4.053 4.743 2.618 1.00 97.62 109 VAL A N 1
ATOM 820 C CA . VAL A 1 109 ? -4.420 3.929 3.790 1.00 97.62 109 VAL A CA 1
ATOM 821 C C . VAL A 1 109 ? -4.944 4.810 4.925 1.00 97.62 109 VAL A C 1
ATOM 823 O O . VAL A 1 109 ? -5.992 4.512 5.485 1.00 97.62 109 VAL A O 1
ATOM 826 N N . ASP A 1 110 ? -4.268 5.923 5.229 1.00 97.38 110 ASP A N 1
ATOM 827 C CA . ASP A 1 110 ? -4.720 6.890 6.245 1.00 97.38 110 ASP A CA 1
ATOM 828 C C . ASP A 1 110 ? -6.109 7.461 5.911 1.00 97.38 110 ASP A C 1
ATOM 830 O O . ASP A 1 110 ? -6.987 7.521 6.769 1.00 97.38 110 ASP A O 1
ATOM 834 N N . ALA A 1 111 ? -6.337 7.836 4.648 1.00 97.06 111 ALA A N 1
ATOM 835 C CA . ALA A 1 111 ? -7.638 8.322 4.198 1.00 97.06 111 ALA A CA 1
ATOM 836 C C . ALA A 1 111 ? -8.733 7.247 4.304 1.00 97.06 111 ALA A C 1
ATOM 838 O O . ALA A 1 111 ? -9.859 7.559 4.685 1.00 97.06 111 ALA A O 1
ATOM 839 N N . ALA A 1 112 ? -8.418 5.989 3.990 1.00 96.94 112 ALA A N 1
ATOM 840 C CA . ALA A 1 112 ? -9.371 4.888 4.070 1.00 96.94 112 ALA A CA 1
ATOM 841 C C . ALA A 1 112 ? -9.716 4.502 5.520 1.00 96.94 112 ALA A C 1
ATOM 843 O O . ALA A 1 112 ? -10.894 4.323 5.817 1.00 96.94 112 ALA A O 1
ATOM 844 N N . LEU A 1 113 ? -8.739 4.475 6.434 1.00 96.12 113 LEU A N 1
ATOM 845 C CA . LEU A 1 113 ? -8.988 4.250 7.867 1.00 96.12 113 LEU A CA 1
ATOM 846 C C . LEU A 1 113 ? -9.909 5.327 8.456 1.00 96.12 113 LEU A C 1
ATOM 848 O O . LEU A 1 113 ? -10.864 5.015 9.162 1.00 96.12 113 LEU A O 1
ATOM 852 N N . LYS A 1 114 ? -9.686 6.595 8.089 1.00 95.94 114 LYS A N 1
ATOM 853 C CA . LYS A 1 114 ? -10.556 7.709 8.500 1.00 95.94 114 LYS A CA 1
ATOM 854 C C . LYS A 1 114 ? -11.988 7.557 7.996 1.00 95.94 114 LYS A C 1
ATOM 856 O O . LYS A 1 114 ? -12.919 7.862 8.732 1.00 95.94 114 LYS A O 1
ATOM 861 N N . ARG A 1 115 ? -12.178 7.068 6.764 1.00 95.50 115 ARG A N 1
ATOM 862 C CA . ARG A 1 115 ? -13.517 6.785 6.212 1.00 95.50 115 ARG A CA 1
ATOM 863 C C . ARG A 1 115 ? -14.234 5.654 6.948 1.00 95.50 115 ARG A C 1
ATOM 865 O O . ARG A 1 115 ? -15.454 5.658 6.986 1.00 95.50 115 ARG A O 1
ATOM 872 N N . GLN A 1 116 ? -13.492 4.724 7.541 1.00 93.56 116 GLN A N 1
ATOM 873 C CA . GLN A 1 116 ? -14.036 3.644 8.371 1.00 93.56 116 GLN A CA 1
ATOM 874 C C . GLN A 1 116 ? -14.209 4.045 9.844 1.00 93.56 116 GLN A C 1
ATOM 876 O O . GLN A 1 116 ? -14.460 3.186 10.681 1.00 93.56 116 GLN A O 1
ATOM 881 N N . ALA A 1 117 ? -14.048 5.332 10.177 1.00 93.12 117 ALA A N 1
ATOM 882 C CA . ALA A 1 117 ? -14.070 5.838 11.550 1.00 93.12 117 ALA A CA 1
ATOM 883 C C . ALA A 1 117 ? -13.039 5.170 12.490 1.00 93.12 117 ALA A C 1
ATOM 885 O O . ALA A 1 117 ? -13.174 5.231 13.711 1.00 93.12 117 ALA A O 1
ATOM 886 N N . VAL A 1 118 ? -11.970 4.578 11.938 1.00 91.81 118 VAL A N 1
ATOM 887 C CA . VAL A 1 118 ? -10.867 4.007 12.718 1.00 91.81 118 VAL A CA 1
ATOM 888 C C . VAL A 1 118 ? -9.838 5.101 12.987 1.00 91.81 118 VAL A C 1
ATOM 890 O O . VAL A 1 118 ? -9.015 5.445 12.133 1.00 91.81 118 VAL A O 1
ATOM 893 N N . GLU A 1 119 ? -9.872 5.665 14.193 1.00 92.06 119 GLU A N 1
ATOM 894 C CA . GLU A 1 119 ? -8.907 6.680 14.604 1.00 92.06 119 GLU A CA 1
ATOM 895 C C . GLU A 1 119 ? -7.613 6.042 15.130 1.00 92.06 119 GLU A C 1
ATOM 897 O O . GLU A 1 119 ? -7.571 5.352 16.151 1.00 92.06 119 GLU A O 1
ATOM 902 N N . VAL A 1 120 ? -6.506 6.297 14.433 1.00 94.06 120 VAL A N 1
ATOM 903 C CA . VAL A 1 120 ? -5.187 5.826 14.860 1.00 94.06 120 VAL A CA 1
ATOM 904 C C . VAL A 1 120 ? -4.640 6.763 15.937 1.00 94.06 120 VAL A C 1
ATOM 906 O O . VAL A 1 120 ? -4.088 7.820 15.641 1.00 94.06 120 VAL A O 1
ATOM 909 N N . THR A 1 121 ? -4.750 6.356 17.200 1.00 91.56 121 THR A N 1
ATOM 910 C CA . THR A 1 121 ? -4.286 7.149 18.349 1.00 91.56 121 THR A CA 1
ATOM 911 C C . THR A 1 121 ? -2.752 7.248 18.440 1.00 91.56 121 THR A C 1
ATOM 913 O O . THR A 1 121 ? -2.012 6.358 18.001 1.00 91.56 121 THR A O 1
ATOM 916 N N . GLY A 1 122 ? -2.238 8.320 19.056 1.00 91.00 122 GLY A N 1
ATOM 917 C CA . GLY A 1 122 ? -0.821 8.483 19.425 1.00 91.00 122 GLY A CA 1
ATOM 918 C C . GLY A 1 122 ? -0.097 9.656 18.751 1.00 91.00 122 GLY A C 1
ATOM 919 O O . GLY A 1 122 ? -0.652 10.361 17.918 1.00 91.00 122 GLY A O 1
ATOM 920 N N . LYS A 1 123 ? 1.183 9.858 19.109 1.00 90.50 123 LYS A N 1
ATOM 921 C CA . LYS A 1 123 ? 1.991 11.029 18.695 1.00 90.50 123 LYS A CA 1
ATOM 922 C C . LYS A 1 123 ? 2.156 11.184 17.177 1.00 90.50 123 LYS A C 1
ATOM 924 O O . LYS A 1 123 ? 2.346 12.292 16.692 1.00 90.50 123 LYS A O 1
ATOM 929 N N . SER A 1 124 ? 2.149 10.078 16.432 1.00 94.94 124 SER A N 1
ATOM 930 C CA . SER A 1 124 ? 2.297 10.093 14.974 1.00 94.94 124 SER A CA 1
ATOM 931 C C . SER A 1 124 ? 1.490 8.957 14.335 1.00 94.94 124 SER A C 1
ATOM 933 O O . SER A 1 124 ? 2.020 7.856 14.144 1.00 94.94 124 SER A O 1
ATOM 935 N N . PRO A 1 125 ? 0.214 9.205 13.987 1.00 95.19 125 PRO A N 1
ATOM 936 C CA . PRO A 1 125 ? -0.660 8.217 13.349 1.00 95.19 125 PRO A CA 1
ATOM 937 C C . PRO A 1 125 ? -0.042 7.623 12.075 1.00 95.19 125 PRO A C 1
ATOM 939 O O . PRO A 1 125 ? 0.068 6.406 11.927 1.00 95.19 125 PRO A O 1
ATOM 942 N N . LYS A 1 126 ? 0.496 8.489 11.207 1.00 95.56 126 LYS A N 1
ATOM 943 C CA . LYS A 1 126 ? 1.168 8.101 9.957 1.00 95.56 126 LYS A CA 1
ATOM 944 C C . LYS A 1 126 ? 2.367 7.179 10.183 1.00 95.56 126 LYS A C 1
ATOM 946 O O . LYS A 1 126 ? 2.551 6.227 9.430 1.00 95.56 126 LYS A O 1
ATOM 951 N N . SER A 1 127 ? 3.167 7.428 11.222 1.00 96.69 127 SER A N 1
ATOM 952 C CA . SER A 1 127 ? 4.301 6.560 11.558 1.00 96.69 127 SER A CA 1
ATOM 953 C C . SER A 1 127 ? 3.830 5.164 11.981 1.00 96.69 127 SER A C 1
ATOM 955 O O . SER A 1 127 ? 4.372 4.164 11.514 1.00 96.69 127 SER A O 1
ATOM 957 N N . ARG A 1 128 ? 2.754 5.068 12.776 1.00 96.56 128 ARG A N 1
ATOM 958 C CA . ARG A 1 128 ? 2.180 3.772 13.188 1.00 96.56 128 ARG A CA 1
ATOM 959 C C . ARG A 1 128 ? 1.640 2.972 12.002 1.00 96.56 128 ARG A C 1
ATOM 961 O O . ARG A 1 128 ? 1.915 1.777 11.916 1.00 96.56 128 ARG A O 1
ATOM 968 N N . ILE A 1 129 ? 0.941 3.627 11.073 1.00 97.12 129 ILE A N 1
ATOM 969 C CA . ILE A 1 129 ? 0.467 2.992 9.831 1.00 97.12 129 ILE A CA 1
ATOM 970 C C . ILE A 1 129 ? 1.664 2.518 8.994 1.00 97.12 129 ILE A C 1
ATOM 972 O O . ILE A 1 129 ? 1.662 1.397 8.494 1.00 97.12 129 ILE A O 1
ATOM 976 N N . SER A 1 130 ? 2.722 3.328 8.890 1.00 96.94 130 SER A N 1
ATOM 977 C CA . SER A 1 130 ? 3.945 2.951 8.170 1.00 96.94 130 SER A CA 1
ATOM 978 C C . SER A 1 130 ? 4.578 1.685 8.756 1.00 96.94 130 SER A C 1
ATOM 980 O O . SER A 1 130 ? 4.917 0.762 8.017 1.00 96.94 130 SER A O 1
ATOM 982 N N . VAL A 1 131 ? 4.661 1.587 10.087 1.00 97.38 131 VAL A N 1
ATOM 983 C CA . VAL A 1 131 ? 5.142 0.379 10.777 1.00 97.38 131 VAL A CA 1
ATOM 984 C C . VAL A 1 131 ? 4.240 -0.825 10.497 1.00 97.38 131 VAL A C 1
ATOM 986 O O . VAL A 1 131 ? 4.756 -1.916 10.258 1.00 97.38 131 VAL A O 1
ATOM 989 N N . ALA A 1 132 ? 2.915 -0.649 10.487 1.00 97.12 132 ALA A N 1
ATOM 990 C CA . ALA A 1 132 ? 1.979 -1.721 10.145 1.00 97.12 132 ALA A CA 1
ATOM 991 C C . ALA A 1 132 ? 2.185 -2.224 8.704 1.00 97.12 132 ALA A C 1
ATOM 993 O O . ALA A 1 132 ? 2.275 -3.430 8.490 1.00 97.12 132 ALA A O 1
ATOM 994 N N . LEU A 1 133 ? 2.370 -1.325 7.731 1.00 97.31 133 LEU A N 1
ATOM 995 C CA . LEU A 1 133 ? 2.679 -1.697 6.344 1.00 97.31 133 LEU A CA 1
ATOM 996 C C . LEU A 1 133 ? 4.006 -2.453 6.224 1.00 97.31 133 LEU A C 1
ATOM 998 O O . LEU A 1 133 ? 4.093 -3.424 5.477 1.00 97.31 133 LEU A O 1
ATOM 1002 N N . VAL A 1 134 ? 5.037 -2.038 6.968 1.00 97.12 134 VAL A N 1
ATOM 1003 C CA . VAL A 1 134 ? 6.328 -2.745 6.998 1.00 97.12 134 VAL A CA 1
ATOM 1004 C C . VAL A 1 134 ? 6.172 -4.157 7.566 1.00 97.12 134 VAL A C 1
ATOM 1006 O O . VAL A 1 134 ? 6.770 -5.084 7.023 1.00 97.12 134 VAL A O 1
ATOM 1009 N N . ARG A 1 135 ? 5.350 -4.345 8.609 1.00 97.12 135 ARG A N 1
ATOM 1010 C CA . ARG A 1 135 ? 5.029 -5.681 9.142 1.00 97.12 135 ARG A CA 1
ATOM 1011 C C . ARG A 1 135 ? 4.327 -6.543 8.097 1.00 97.12 135 ARG A C 1
ATOM 1013 O O . ARG A 1 135 ? 4.812 -7.624 7.810 1.00 97.12 135 ARG A O 1
ATOM 1020 N N . LEU A 1 136 ? 3.300 -6.017 7.432 1.00 95.88 136 LEU A N 1
ATOM 1021 C CA . LEU A 1 136 ? 2.606 -6.737 6.358 1.00 95.88 136 LEU A CA 1
ATOM 1022 C C . LEU A 1 136 ? 3.520 -7.076 5.166 1.00 95.88 136 LEU A C 1
ATOM 1024 O O . LEU A 1 136 ? 3.295 -8.075 4.492 1.00 95.88 136 LEU A O 1
ATOM 1028 N N . CYS A 1 137 ? 4.555 -6.273 4.897 1.00 96.19 137 CYS A N 1
ATOM 1029 C CA . CYS A 1 137 ? 5.575 -6.626 3.904 1.00 96.19 137 CYS A CA 1
ATOM 1030 C C . CYS A 1 137 ? 6.474 -7.772 4.385 1.00 96.19 137 CYS A C 1
ATOM 1032 O O . CYS A 1 137 ? 6.833 -8.641 3.597 1.00 96.19 137 CYS A O 1
ATOM 1034 N N . ARG A 1 138 ? 6.853 -7.771 5.670 1.00 96.00 138 ARG A N 1
ATOM 1035 C CA . ARG A 1 138 ? 7.648 -8.845 6.283 1.00 96.00 138 ARG A CA 1
ATOM 1036 C C . ARG A 1 138 ? 6.883 -10.167 6.307 1.00 96.00 138 ARG A C 1
ATOM 1038 O O . ARG A 1 138 ? 7.488 -11.203 6.069 1.00 96.00 138 ARG A O 1
ATOM 1045 N N . ASP A 1 139 ? 5.577 -10.102 6.539 1.00 94.44 139 ASP A N 1
ATOM 1046 C CA . ASP A 1 139 ? 4.664 -11.249 6.524 1.00 94.44 139 ASP A CA 1
ATOM 1047 C C . ASP A 1 139 ? 4.293 -11.676 5.092 1.00 94.44 139 ASP A C 1
ATOM 1049 O O . ASP A 1 139 ? 3.366 -12.455 4.895 1.00 94.44 139 ASP A O 1
ATOM 1053 N N . GLU A 1 140 ? 4.971 -11.121 4.080 1.00 94.88 140 GLU A N 1
ATOM 1054 C CA . GLU A 1 140 ? 4.776 -11.412 2.658 1.00 94.88 140 GLU A CA 1
ATOM 1055 C C . GLU A 1 140 ? 3.358 -11.150 2.113 1.00 94.88 140 GLU A C 1
ATOM 1057 O O . GLU A 1 140 ? 3.043 -11.508 0.976 1.00 94.88 140 GLU A O 1
ATOM 1062 N N . PHE A 1 141 ? 2.513 -10.468 2.885 1.00 94.31 141 PHE A N 1
ATOM 1063 C CA . PHE A 1 141 ? 1.166 -10.071 2.483 1.00 94.31 141 PHE A CA 1
ATOM 1064 C C . PHE A 1 141 ? 1.194 -8.902 1.490 1.00 94.31 141 PHE A C 1
ATOM 1066 O O . PHE A 1 141 ? 0.398 -8.824 0.550 1.00 94.31 141 PHE A O 1
ATOM 1073 N N . LEU A 1 142 ? 2.145 -7.988 1.687 1.00 96.38 142 LEU A N 1
ATOM 1074 C CA . LEU A 1 142 ? 2.387 -6.845 0.819 1.00 96.38 142 LEU A CA 1
ATOM 1075 C C . LEU A 1 142 ? 3.734 -6.938 0.122 1.00 96.38 142 LEU A C 1
ATOM 1077 O O . LEU A 1 142 ? 4.720 -7.403 0.684 1.00 96.38 142 LEU A O 1
ATOM 1081 N N . VAL A 1 143 ? 3.791 -6.382 -1.084 1.00 96.56 143 VAL A N 1
ATOM 1082 C CA . VAL A 1 143 ? 5.044 -6.125 -1.790 1.00 96.56 143 VAL A CA 1
ATOM 1083 C C . VAL A 1 143 ? 5.192 -4.624 -1.973 1.00 96.56 143 VAL A C 1
ATOM 1085 O O . VAL A 1 143 ? 4.281 -3.939 -2.443 1.00 96.56 143 VAL A O 1
ATOM 1088 N N . ARG A 1 144 ? 6.359 -4.097 -1.600 1.00 97.25 144 ARG A N 1
ATOM 1089 C CA . ARG A 1 144 ? 6.735 -2.723 -1.932 1.00 97.25 144 ARG A CA 1
ATOM 1090 C C . ARG A 1 144 ? 7.120 -2.677 -3.408 1.00 97.25 144 ARG A C 1
ATOM 1092 O O . ARG A 1 144 ? 8.139 -3.242 -3.789 1.00 97.25 144 ARG A O 1
ATOM 1099 N N . THR A 1 145 ? 6.310 -2.010 -4.224 1.00 97.06 145 THR A N 1
ATOM 1100 C CA . THR A 1 145 ? 6.544 -1.891 -5.672 1.00 97.06 145 THR A CA 1
ATOM 1101 C C . THR A 1 145 ? 7.446 -0.711 -6.013 1.00 97.06 145 THR A C 1
ATOM 1103 O O . THR A 1 145 ? 8.150 -0.743 -7.017 1.00 97.06 145 THR A O 1
ATOM 1106 N N . PHE A 1 146 ? 7.464 0.319 -5.162 1.00 97.62 146 PHE A N 1
ATOM 1107 C CA . PHE A 1 146 ? 8.284 1.508 -5.361 1.00 97.62 146 PHE A CA 1
ATOM 1108 C C . PHE A 1 146 ? 8.849 2.025 -4.038 1.00 97.62 146 PHE A C 1
ATOM 1110 O O . PHE A 1 146 ? 8.110 2.241 -3.069 1.00 97.62 146 PHE A O 1
ATOM 1117 N N . THR A 1 147 ? 10.159 2.269 -4.022 1.00 97.06 147 THR A N 1
ATOM 1118 C CA . THR A 1 147 ? 10.855 2.945 -2.924 1.00 97.06 147 THR A CA 1
ATOM 1119 C C . THR A 1 147 ? 10.957 4.427 -3.253 1.00 97.06 147 THR A C 1
ATOM 1121 O O . THR A 1 147 ? 11.675 4.830 -4.164 1.00 97.06 147 THR A O 1
ATOM 1124 N N . GLY A 1 148 ? 10.201 5.231 -2.516 1.00 94.50 148 GLY A N 1
ATOM 1125 C CA . GLY A 1 148 ? 10.197 6.676 -2.635 1.00 94.50 148 GLY A CA 1
ATOM 1126 C C . GLY A 1 148 ? 11.477 7.309 -2.097 1.00 94.50 148 GLY A C 1
ATOM 1127 O O . GLY A 1 148 ? 12.100 6.798 -1.165 1.00 94.50 148 GLY A O 1
ATOM 1128 N N . VAL A 1 149 ? 11.860 8.436 -2.696 1.00 96.50 149 VAL A N 1
ATOM 1129 C CA . VAL A 1 149 ? 13.026 9.238 -2.309 1.00 96.50 149 VAL A CA 1
ATOM 1130 C C . VAL A 1 149 ? 12.568 10.678 -2.071 1.00 96.50 149 VAL A C 1
ATOM 1132 O O . VAL A 1 149 ? 11.760 11.216 -2.832 1.00 96.50 149 VAL A O 1
ATOM 1135 N N . GLY A 1 150 ? 13.064 11.307 -1.002 1.00 95.38 150 GLY A N 1
ATOM 1136 C CA . GLY A 1 150 ? 12.686 12.670 -0.622 1.00 95.38 150 GLY A CA 1
ATOM 1137 C C . GLY A 1 150 ? 11.195 12.790 -0.296 1.00 95.38 150 GLY A C 1
ATOM 1138 O O . GLY A 1 150 ? 10.692 12.108 0.592 1.00 95.38 150 GLY A O 1
ATOM 1139 N N . ASN A 1 151 ? 10.487 13.651 -1.032 1.00 95.06 151 ASN A N 1
ATOM 1140 C CA . ASN A 1 151 ? 9.051 13.898 -0.841 1.00 95.06 151 ASN A CA 1
ATOM 1141 C C . ASN A 1 151 ? 8.147 12.889 -1.564 1.00 95.06 151 ASN A C 1
ATOM 1143 O O . ASN A 1 151 ? 6.922 12.973 -1.457 1.00 95.06 151 ASN A O 1
ATOM 1147 N N . VAL A 1 152 ? 8.718 11.951 -2.322 1.00 96.25 152 VAL A N 1
ATOM 1148 C CA . VAL A 1 152 ? 7.932 10.939 -3.030 1.00 96.25 152 VAL A CA 1
ATOM 1149 C C . VAL A 1 152 ? 7.633 9.780 -2.071 1.00 96.25 152 VAL A C 1
ATOM 1151 O O . VAL A 1 152 ? 8.572 9.198 -1.528 1.00 96.25 152 VAL A O 1
ATOM 1154 N N . PRO A 1 153 ? 6.359 9.410 -1.839 1.00 96.56 153 PRO A N 1
ATOM 1155 C CA . PRO A 1 153 ? 6.020 8.330 -0.919 1.00 96.56 153 PRO A CA 1
ATOM 1156 C C . PRO A 1 153 ? 6.279 6.945 -1.528 1.00 96.56 153 PRO A C 1
ATOM 1158 O O . PRO A 1 153 ? 6.155 6.739 -2.737 1.00 96.56 153 PRO A O 1
ATOM 1161 N N . ASN A 1 154 ? 6.562 5.969 -0.661 1.00 97.75 154 ASN A N 1
ATOM 1162 C CA . ASN A 1 154 ? 6.615 4.553 -1.031 1.00 97.75 154 ASN A CA 1
ATOM 1163 C C . ASN A 1 154 ? 5.263 4.073 -1.573 1.00 97.75 154 ASN A C 1
ATOM 1165 O O . ASN A 1 154 ? 4.209 4.498 -1.080 1.00 97.75 154 ASN A O 1
ATOM 1169 N N . ARG A 1 155 ? 5.305 3.137 -2.527 1.00 98.00 155 ARG A N 1
ATOM 1170 C CA . ARG A 1 155 ? 4.114 2.455 -3.047 1.00 98.00 155 ARG A CA 1
ATOM 1171 C C . ARG A 1 155 ? 4.159 0.969 -2.743 1.00 98.00 155 ARG A C 1
ATOM 1173 O O . ARG A 1 155 ? 5.222 0.344 -2.734 1.00 98.00 155 ARG A O 1
ATOM 1180 N N . TYR A 1 156 ? 2.981 0.435 -2.484 1.00 97.88 156 TYR A N 1
ATOM 1181 C CA . TYR A 1 156 ? 2.749 -0.936 -2.077 1.00 97.88 156 TYR A CA 1
ATOM 1182 C C . TYR A 1 156 ? 1.617 -1.522 -2.911 1.00 97.88 156 TYR A C 1
ATOM 1184 O O . TYR A 1 156 ? 0.758 -0.793 -3.409 1.00 97.88 156 TYR A O 1
ATOM 1192 N N . ARG A 1 157 ? 1.613 -2.844 -3.035 1.00 96.44 157 ARG A N 1
ATOM 1193 C CA . ARG A 1 157 ? 0.545 -3.622 -3.661 1.00 96.44 157 ARG A CA 1
ATOM 1194 C C . ARG A 1 157 ? 0.352 -4.917 -2.878 1.00 96.44 157 ARG A C 1
ATOM 1196 O O . ARG A 1 157 ? 1.322 -5.460 -2.341 1.00 96.44 157 ARG A O 1
ATOM 1203 N N . VAL A 1 158 ? -0.883 -5.412 -2.824 1.00 95.56 158 VAL A N 1
ATOM 1204 C CA . VAL A 1 158 ? -1.188 -6.736 -2.264 1.00 95.56 158 VAL A CA 1
ATOM 1205 C C . VAL A 1 158 ? -0.492 -7.811 -3.092 1.00 95.56 158 VAL A C 1
ATOM 1207 O O . VAL A 1 158 ? -0.542 -7.785 -4.325 1.00 95.56 158 VAL A O 1
ATOM 1210 N N . ARG A 1 159 ? 0.20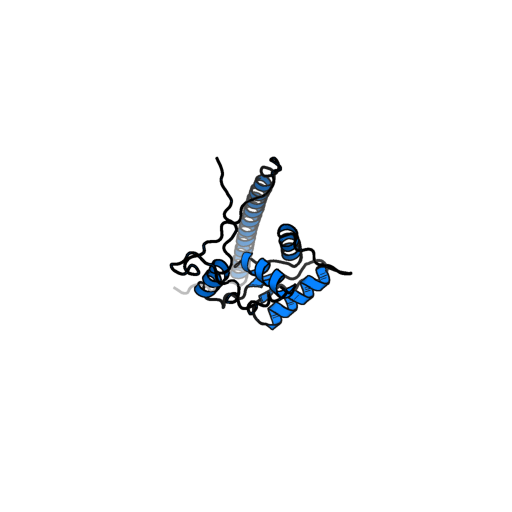2 -8.742 -2.433 1.00 90.88 159 ARG A N 1
ATOM 1211 C CA . ARG A 1 159 ? 0.857 -9.843 -3.139 1.00 90.88 159 ARG A CA 1
ATOM 1212 C C . ARG A 1 159 ? -0.226 -10.741 -3.737 1.00 90.88 159 ARG A C 1
ATOM 1214 O O . ARG A 1 159 ? -1.068 -11.261 -3.015 1.00 90.88 159 ARG A O 1
ATOM 1221 N N . ALA A 1 160 ? -0.192 -10.943 -5.053 1.00 73.25 160 ALA A N 1
ATOM 1222 C CA . ALA A 1 160 ? -1.190 -11.723 -5.793 1.00 73.25 160 ALA A CA 1
ATOM 1223 C C . ALA A 1 160 ? -1.178 -13.238 -5.483 1.00 73.25 160 ALA A C 1
ATOM 1225 O O . ALA A 1 160 ? -1.809 -14.010 -6.196 1.00 73.25 160 ALA A O 1
ATOM 1226 N N . THR A 1 161 ? -0.456 -13.679 -4.448 1.00 57.66 161 THR A N 1
ATOM 1227 C CA . THR A 1 161 ? -0.384 -15.091 -4.053 1.00 57.66 161 THR A CA 1
ATOM 1228 C C . THR A 1 161 ? -1.674 -15.593 -3.408 1.00 57.66 161 THR A C 1
ATOM 1230 O O . THR A 1 161 ? -1.871 -16.800 -3.354 1.00 57.66 161 THR A O 1
ATOM 1233 N N . MET A 1 162 ? -2.569 -14.705 -2.960 1.00 53.03 162 MET A N 1
ATOM 1234 C CA . MET A 1 162 ? -3.925 -15.121 -2.608 1.00 53.03 162 MET A CA 1
ATOM 1235 C C . MET A 1 162 ? -4.691 -15.414 -3.895 1.00 53.03 162 MET A C 1
ATOM 1237 O O . MET A 1 162 ? -5.183 -14.513 -4.577 1.00 53.03 162 MET A O 1
ATOM 1241 N N . SER A 1 163 ? -4.779 -16.696 -4.237 1.00 50.72 163 SER A N 1
ATOM 1242 C CA . SER A 1 163 ? -5.763 -17.198 -5.187 1.00 50.72 163 SER A CA 1
ATOM 1243 C C . SER A 1 163 ? -7.138 -16.621 -4.827 1.00 50.72 163 SER A C 1
ATOM 1245 O O . SER A 1 163 ? -7.544 -16.690 -3.667 1.00 50.72 163 SER A O 1
ATOM 1247 N N . GLN A 1 164 ? -7.854 -16.075 -5.821 1.00 55.56 164 GLN A N 1
ATOM 1248 C CA . GLN A 1 164 ? -9.213 -15.516 -5.706 1.00 55.56 164 GLN A CA 1
ATOM 1249 C C . GLN A 1 164 ? -10.146 -16.180 -4.665 1.00 55.56 164 GLN A C 1
ATOM 1251 O O . GLN A 1 164 ? -10.828 -15.418 -3.978 1.00 55.56 164 GLN A O 1
ATOM 1256 N N . PRO A 1 165 ? -10.189 -17.521 -4.480 1.00 59.41 165 PRO A N 1
ATOM 1257 C CA . PRO A 1 165 ? -11.026 -18.142 -3.450 1.00 59.41 165 PRO A CA 1
ATOM 1258 C C . PRO A 1 165 ? -10.809 -17.614 -2.025 1.00 59.41 165 PRO A C 1
ATOM 1260 O O . PRO A 1 165 ? -11.791 -17.420 -1.317 1.00 59.41 165 PRO A O 1
ATOM 1263 N N . GLU A 1 166 ? -9.578 -17.324 -1.596 1.00 59.81 166 GLU A N 1
ATOM 1264 C CA . GLU A 1 166 ? -9.320 -16.868 -0.216 1.00 59.81 166 GLU A CA 1
ATOM 1265 C C . GLU A 1 166 ? -9.769 -15.418 0.009 1.00 59.81 166 GLU A C 1
ATOM 1267 O O . GLU A 1 166 ? -10.258 -15.070 1.084 1.00 59.81 166 GLU A O 1
ATOM 1272 N N . ILE A 1 167 ? -9.663 -14.575 -1.023 1.00 62.88 167 ILE A N 1
ATOM 1273 C 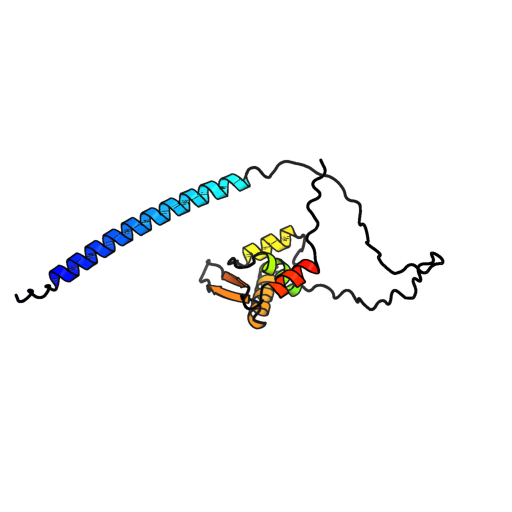CA . ILE A 1 167 ? -10.151 -13.189 -0.989 1.00 62.88 167 ILE A CA 1
ATOM 1274 C C . ILE A 1 167 ? -11.680 -13.188 -0.913 1.00 62.88 167 ILE A C 1
ATOM 1276 O O . ILE A 1 167 ? -12.257 -12.457 -0.108 1.00 62.88 167 ILE A O 1
ATOM 1280 N N . SER A 1 168 ? -12.338 -14.050 -1.694 1.00 63.91 168 SER A N 1
ATOM 1281 C CA . SER A 1 168 ? -13.785 -14.261 -1.620 1.00 63.91 168 SER A CA 1
ATOM 1282 C C . SER A 1 168 ? -14.220 -14.809 -0.262 1.00 63.91 168 SER A C 1
ATOM 1284 O O . SER A 1 168 ? -15.263 -14.403 0.235 1.00 63.91 168 SER A O 1
ATOM 1286 N N . GLN A 1 169 ? -13.423 -15.672 0.373 1.00 68.25 169 GLN A N 1
ATOM 1287 C CA . GLN A 1 169 ? -13.731 -16.229 1.691 1.00 68.25 169 GLN A CA 1
ATOM 1288 C C . GLN A 1 169 ? -13.568 -15.188 2.812 1.00 68.25 169 GLN A C 1
ATOM 1290 O O . GLN A 1 169 ? -14.420 -15.101 3.691 1.00 68.25 169 GLN A O 1
ATOM 1295 N N . ALA A 1 170 ? -12.541 -14.333 2.742 1.00 64.81 170 ALA A N 1
ATOM 1296 C CA . ALA A 1 170 ? -12.360 -13.217 3.675 1.00 64.81 170 ALA A CA 1
ATOM 1297 C C . ALA A 1 170 ? -13.453 -12.138 3.528 1.00 64.81 170 ALA A C 1
ATOM 1299 O O . ALA A 1 170 ? -13.907 -11.584 4.527 1.00 64.81 170 ALA A O 1
ATOM 1300 N N . LEU A 1 171 ? -13.908 -11.867 2.298 1.00 62.84 171 LEU A N 1
ATOM 1301 C CA . LEU A 1 171 ? -15.050 -10.982 2.024 1.00 62.84 171 LEU A CA 1
ATOM 1302 C C . LEU A 1 171 ? -16.391 -11.617 2.425 1.00 62.84 171 LEU A C 1
ATOM 1304 O O . LEU A 1 171 ? -17.280 -10.910 2.884 1.00 62.84 171 LEU A O 1
ATOM 1308 N N . ALA A 1 172 ? -16.540 -12.938 2.297 1.00 70.31 172 ALA A N 1
ATOM 1309 C CA . ALA A 1 172 ? -17.738 -13.655 2.735 1.00 70.31 172 ALA A CA 1
ATOM 1310 C C . ALA A 1 172 ? -17.871 -13.700 4.267 1.00 70.31 172 ALA A C 1
ATOM 1312 O O . ALA A 1 172 ? -18.985 -13.733 4.779 1.00 70.31 172 ALA A O 1
ATOM 1313 N N . GLN A 1 173 ? -16.754 -13.669 5.000 1.00 67.69 173 GLN A N 1
ATOM 1314 C CA . GLN A 1 173 ? -16.748 -13.618 6.468 1.00 67.69 173 GLN A CA 1
ATOM 1315 C C . GLN A 1 173 ? -17.037 -12.220 7.042 1.00 67.69 173 GLN A C 1
ATOM 1317 O O . GLN A 1 173 ? -17.316 -12.103 8.230 1.00 67.69 173 GLN A O 1
ATOM 1322 N N . ASN A 1 174 ? -16.982 -11.164 6.226 1.00 61.31 174 ASN A N 1
ATOM 1323 C CA . ASN A 1 174 ? -17.397 -9.806 6.591 1.00 61.31 174 ASN A CA 1
ATOM 1324 C C . ASN A 1 174 ? -18.111 -9.164 5.394 1.00 61.31 174 ASN A C 1
ATOM 1326 O O . ASN A 1 174 ? -17.505 -8.354 4.680 1.00 61.31 174 ASN A O 1
ATOM 1330 N N . PRO A 1 175 ? -19.375 -9.544 5.126 1.00 56.34 175 PRO A N 1
ATOM 1331 C CA . PRO A 1 175 ? -20.129 -8.938 4.044 1.00 56.34 175 PRO A CA 1
ATOM 1332 C C . PRO A 1 175 ? -20.222 -7.430 4.282 1.00 56.34 175 PRO A C 1
ATOM 1334 O O . PRO A 1 175 ? -20.492 -6.970 5.393 1.00 56.34 175 PRO A O 1
ATOM 1337 N N . LEU A 1 176 ? -19.959 -6.658 3.225 1.00 54.31 176 LEU A N 1
ATOM 1338 C CA . LEU A 1 176 ? -20.168 -5.214 3.241 1.00 54.31 176 LEU A CA 1
ATOM 1339 C C . LEU A 1 176 ? -21.611 -4.945 3.699 1.00 54.31 176 LEU A C 1
ATOM 1341 O O . LEU A 1 176 ? -22.511 -5.646 3.223 1.00 54.31 176 LEU A O 1
ATOM 1345 N N . PRO A 1 177 ? -21.853 -3.969 4.596 1.00 58.16 177 PRO A N 1
ATOM 1346 C CA . PRO A 1 177 ? -23.213 -3.551 4.896 1.00 58.16 177 PRO A CA 1
ATOM 1347 C C . PRO A 1 177 ? -23.839 -3.144 3.565 1.00 58.16 177 PRO A C 1
ATOM 1349 O O . PRO A 1 177 ? -23.327 -2.249 2.890 1.00 58.16 177 PRO A O 1
ATOM 1352 N N . ALA A 1 178 ? -24.856 -3.896 3.141 1.00 64.19 178 ALA A N 1
ATOM 1353 C CA . ALA A 1 178 ? -25.561 -3.622 1.904 1.00 64.19 178 ALA A CA 1
ATOM 1354 C C . ALA A 1 178 ? -26.005 -2.162 1.953 1.00 64.19 178 ALA A C 1
ATOM 1356 O O . ALA A 1 178 ? -26.594 -1.734 2.945 1.00 64.19 178 ALA A O 1
ATOM 1357 N N . GLU A 1 179 ? -25.658 -1.390 0.926 1.00 56.09 179 GLU A N 1
ATOM 1358 C CA . GLU A 1 179 ? -26.157 -0.031 0.784 1.00 56.09 179 GLU A CA 1
ATOM 1359 C C . GLU A 1 179 ? -27.683 -0.130 0.685 1.00 56.09 179 GLU A C 1
ATOM 1361 O O . GLU A 1 179 ? -28.225 -0.518 -0.353 1.00 56.09 179 GLU A O 1
ATOM 1366 N N . SER A 1 180 ? -28.366 0.118 1.808 1.00 52.50 180 SER A N 1
ATOM 1367 C CA . SER A 1 180 ? -29.820 0.114 1.920 1.00 52.50 180 SER A CA 1
ATOM 1368 C C . SER A 1 180 ? -30.366 1.160 0.961 1.00 52.50 180 SER A C 1
ATOM 1370 O O . SER A 1 180 ? -30.378 2.357 1.241 1.00 52.50 180 SER A O 1
ATOM 1372 N N . THR A 1 181 ? -30.747 0.692 -0.221 1.00 65.19 181 THR A N 1
ATOM 1373 C CA . THR A 1 181 ? -31.405 1.487 -1.249 1.00 65.19 181 THR A CA 1
ATOM 1374 C C . THR A 1 181 ? -32.891 1.491 -0.903 1.00 65.19 181 THR A C 1
ATOM 1376 O O . THR A 1 181 ? -33.661 0.745 -1.498 1.00 65.19 181 THR A O 1
ATOM 1379 N N . ASP A 1 182 ? -33.281 2.252 0.120 1.00 64.56 182 ASP A N 1
ATOM 1380 C CA . ASP A 1 182 ? -34.695 2.493 0.422 1.00 64.56 182 ASP A CA 1
ATOM 1381 C C . ASP A 1 182 ? -35.220 3.605 -0.502 1.00 64.56 182 ASP A C 1
ATOM 1383 O O . ASP A 1 182 ? -34.708 4.730 -0.504 1.00 64.56 1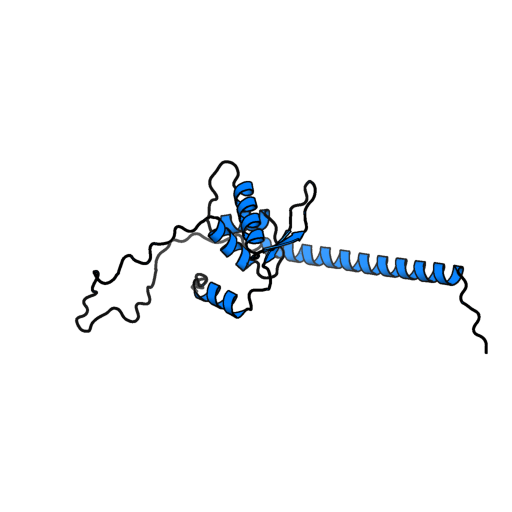82 ASP A O 1
ATOM 1387 N N . LEU A 1 183 ? -36.217 3.243 -1.318 1.00 61.72 183 LEU A N 1
ATOM 1388 C CA . LEU A 1 183 ? -37.024 4.096 -2.199 1.00 61.72 183 LEU A CA 1
ATOM 1389 C C . LEU A 1 183 ? -38.437 4.228 -1.627 1.00 61.72 183 LEU A C 1
ATOM 1391 O O . LEU A 1 183 ? -38.991 3.185 -1.212 1.00 61.72 183 LEU A O 1
#

Foldseek 3Di:
DDDDDDDPVNVVVVVVVVVVVVVVVVVVVVVVVVVVVVVVVVVVPPPPDDDDDDDDDDDDPDDDQADPVRDRPPVPPPPVPPVPPQDPLNLLLVQQVVCPFDKDFLVSSVVSCVVVVNDQDDDDSSVVSVVSVVVCVVVVQKDFPDDDDDPGTTIIGGDPVPDPVVSVVVCVVPPDPPPPPDD

Secondary structure (DSSP, 8-state):
--PPPPPHHHHHHHHHHHHHHHHHHHHHHHHHHHHHHHHHHHTTSSS----------------S---TT----TTSS-TT-------HHHHHHHHHHHTTTS-EEHHHHHHHHHHTT----SS-HHHHHHHHHHHHHHTTSEEEEE---TTSPPEEEE-TTS-HHHHHHHHHTS---------

Radius of gyration: 27.31 Å; chains: 1; bounding box: 67×44×86 Å

Sequence (183 aa):
MNAKPATLDDAINALRAEIDSLEIALSAKRMSYETLKGIAGGLQKEAVQKDGSKNPGEIIKTDSVIDDDGIIDLNELSDDIAAKKRTLVDEVKEVVVRFGSQEFNLGHVDAALKRQAVEVTGKSPKSRISVALVRLCRDEFLVRTFTGVGNVPNRYRVRATMSQPEISQALAQNPLPAESTDL